Protein AF-A0AAP0BAK0-F1 (afdb_monomer)

pLDDT: mean 81.93, std 12.94, range [45.72, 97.19]

Mean predicted aligned error: 13.01 Å

Radius of gyration: 28.51 Å; Cα contacts (8 Å, |Δi|>4): 54; chains: 1; bounding box: 66×29×66 Å

Secondary structure (DSSP, 8-state):
-TTTSTTTS-GGG--TT--SHHHHHHHHHHHHHHHHHTT------HHHHHTT-HHHHHHHHHHHHHHHHHHTTTHHHHHHHHHHHHHHHHHHHHHHHHHHHHHHHHHHT-HHHHTSTT--S---S---

Organism: NCBI:txid2320716

Nearest PDB structures (foldseek):
  1ueg-assembly1_A  TM=9.523E-01  e=1.308E-04  Homo sapiens
  1vka-assembly1_A  TM=9.727E-01  e=1.884E-04  Homo sapiens
  2qjz-assembly2_B  TM=9.327E-01  e=1.390E-04  Homo sapiens
  3jak-assembly1_N  TM=9.733E-01  e=2.884E-04  Homo sapiens
  1v5k-assembly1_A  TM=9.414E-01  e=1.570E-04  Mus musculus

Solvent-accessible surface area (backbone atoms only — not comparable to full-atom values): 7722 Å² total; per-residue (Å²): 103,47,90,78,38,73,84,62,55,67,63,95,67,52,62,89,82,51,84,49,49,81,53,39,49,58,40,51,50,56,51,49,53,41,36,57,74,68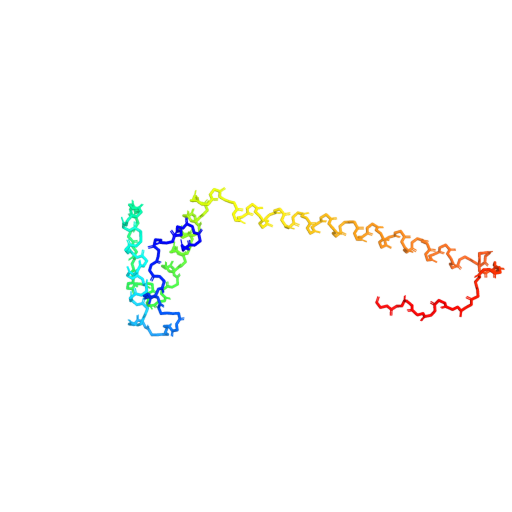,67,50,88,71,85,76,64,55,76,48,45,52,69,61,38,65,68,58,43,48,58,49,49,55,49,50,50,53,49,53,36,65,74,49,71,38,47,71,61,48,54,51,52,53,50,51,54,49,49,57,49,51,51,51,52,51,53,50,54,51,51,52,52,55,52,50,53,59,54,59,67,35,70,84,58,58,73,42,91,81,71,68,93,70,82,85,80,81,85,130

Foldseek 3Di:
DCVLPPPLQPVVQADPPDDALVNCLSNVVSVVSSCVVVVPPDDQPSVCVSVVPPVSVVVVVVVVVVVSCVSVVVVVVVVVVVVVVVVVVVVVVVVVVVVVVVVVVVVCPDPVNVPDPVCPPDPPPPDD

InterPro domains:
  IPR001715 Calponin homology domain [PS50021] (1-69)
  IPR004953 EB1, C-terminal [PF03271] (90-115)
  IPR004953 EB1, C-terminal [PS51230] (65-128)
  IPR027328 Microtubule-associated protein RP/EB [PTHR10623] (1-71)
  IPR036133 EB1, C-terminal domain superfamily [SSF140612] (76-121)
  IPR036872 CH domain superfamily [G3DSA:1.10.418.10] (1-76)
  IPR036872 CH domain superfamily [SSF47576] (1-73)

Sequence (128 aa):
MNDVHPGMVSMHKVNFNAKREYEMIPNYKVLQAVFNKLKTKRHIEVNMLVKGRPLHNLEFMQWMKRYCDSVSGGMMNKQIIWMMLSVDNLEKDRDFYYTKLREIEKLCENPEIQDLPVRNKHASYFFF

Structure (mmCIF, N/CA/C/O backbone):
data_AF-A0AAP0BAK0-F1
#
_entry.id   AF-A0AAP0BAK0-F1
#
loop_
_atom_site.group_PDB
_atom_site.id
_atom_site.type_symbol
_atom_site.label_atom_id
_atom_site.label_alt_id
_atom_site.label_comp_id
_atom_site.label_asym_id
_atom_site.label_entity_id
_atom_site.label_seq_id
_atom_site.pdbx_PDB_ins_code
_atom_site.Cartn_x
_atom_site.Cartn_y
_atom_site.Cartn_z
_atom_site.occupancy
_atom_site.B_iso_or_equiv
_atom_site.auth_seq_id
_atom_site.auth_comp_id
_atom_site.auth_asym_id
_atom_site.auth_atom_id
_atom_site.pdbx_PDB_model_num
ATOM 1 N N . MET A 1 1 ? 3.042 2.515 -6.991 1.00 68.81 1 MET A N 1
ATOM 2 C CA . MET A 1 1 ? 4.009 3.108 -7.953 1.00 68.81 1 MET A CA 1
ATOM 3 C C . MET A 1 1 ? 3.406 4.267 -8.711 1.00 68.81 1 MET A C 1
ATOM 5 O O . MET A 1 1 ? 3.973 5.343 -8.627 1.00 68.81 1 MET A O 1
ATOM 9 N N . ASN A 1 2 ? 2.263 4.086 -9.380 1.00 73.44 2 ASN A N 1
ATOM 10 C CA . ASN A 1 2 ? 1.527 5.212 -9.959 1.00 73.44 2 ASN A CA 1
ATOM 11 C C . ASN A 1 2 ? 1.111 6.239 -8.887 1.00 73.44 2 ASN A C 1
ATOM 13 O O . ASN A 1 2 ? 1.262 7.428 -9.109 1.00 73.44 2 ASN A O 1
ATOM 17 N N . ASP A 1 3 ? 0.718 5.782 -7.695 1.00 73.88 3 ASP A N 1
ATOM 18 C CA . ASP A 1 3 ? 0.336 6.683 -6.589 1.00 73.88 3 ASP A CA 1
ATOM 19 C C . ASP A 1 3 ? 1.495 7.541 -6.067 1.00 73.88 3 ASP A C 1
ATOM 21 O O . ASP A 1 3 ? 1.291 8.635 -5.560 1.00 73.88 3 ASP A O 1
ATOM 25 N N . VAL A 1 4 ? 2.725 7.038 -6.195 1.00 70.94 4 VAL A N 1
ATOM 26 C CA . VAL A 1 4 ? 3.941 7.724 -5.735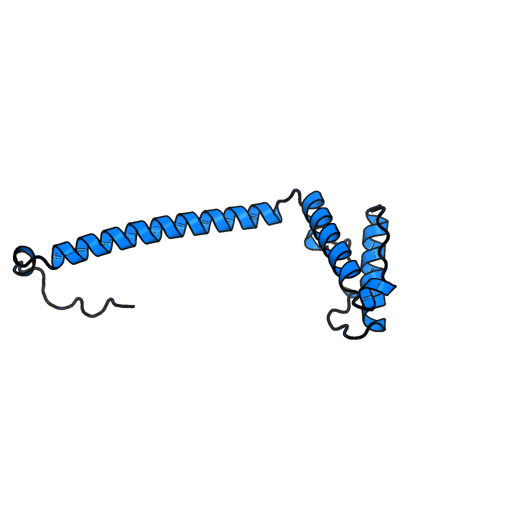 1.00 70.94 4 VAL A CA 1
ATOM 27 C C . VAL A 1 4 ? 4.537 8.590 -6.850 1.00 70.94 4 VAL A C 1
ATOM 29 O O . VAL A 1 4 ? 5.157 9.610 -6.579 1.00 70.94 4 VAL A O 1
ATOM 32 N N . HIS A 1 5 ? 4.336 8.185 -8.107 1.00 76.94 5 HIS A N 1
ATOM 33 C CA . HIS A 1 5 ? 4.808 8.874 -9.309 1.00 76.94 5 HIS A CA 1
ATOM 34 C C . HIS A 1 5 ? 3.700 8.905 -10.371 1.00 76.94 5 HIS A C 1
ATOM 36 O O . HIS A 1 5 ? 3.721 8.083 -11.301 1.00 76.94 5 HIS A O 1
ATOM 42 N N . PRO A 1 6 ? 2.720 9.819 -10.248 1.00 79.69 6 PRO A N 1
ATOM 43 C CA . PRO A 1 6 ? 1.603 9.897 -11.182 1.00 79.69 6 PRO A CA 1
ATOM 44 C C . PRO A 1 6 ? 2.085 10.123 -12.618 1.00 79.69 6 PRO A C 1
ATOM 46 O O . PRO A 1 6 ? 2.974 10.935 -12.868 1.00 79.69 6 PRO A O 1
ATOM 49 N N . GLY A 1 7 ? 1.531 9.373 -13.573 1.00 78.88 7 GLY A N 1
ATOM 50 C CA . GLY A 1 7 ? 1.840 9.522 -15.004 1.00 78.88 7 GLY A CA 1
ATOM 51 C C . GLY A 1 7 ? 3.177 8.920 -15.460 1.00 78.88 7 GLY A C 1
ATOM 52 O O . GLY A 1 7 ? 3.422 8.811 -16.661 1.00 78.88 7 GLY A O 1
ATOM 53 N N . MET A 1 8 ? 4.027 8.456 -14.538 1.00 81.25 8 MET A N 1
ATOM 54 C CA . MET A 1 8 ? 5.298 7.804 -14.886 1.00 81.25 8 MET A CA 1
ATOM 55 C C . MET A 1 8 ? 5.117 6.343 -15.305 1.00 81.25 8 MET A C 1
ATOM 57 O O . MET A 1 8 ? 5.896 5.826 -16.111 1.00 81.25 8 MET A O 1
ATOM 61 N N . VAL A 1 9 ? 4.092 5.675 -14.770 1.00 85.00 9 VAL A N 1
ATOM 62 C CA . VAL A 1 9 ? 3.785 4.273 -15.067 1.00 85.00 9 VAL A CA 1
ATOM 63 C C . VAL A 1 9 ? 2.866 4.196 -16.282 1.00 85.00 9 VAL A C 1
ATOM 65 O O . VAL A 1 9 ? 1.755 4.719 -16.277 1.00 85.00 9 VAL A O 1
ATOM 68 N N . SER A 1 10 ? 3.296 3.491 -17.329 1.00 85.69 10 SER A N 1
ATOM 69 C CA . SER A 1 10 ? 2.451 3.205 -18.494 1.00 85.69 10 SER A CA 1
ATOM 70 C C . SER A 1 10 ? 1.423 2.120 -18.162 1.00 85.69 10 SER A C 1
ATOM 72 O O . SER A 1 10 ? 1.593 0.964 -18.538 1.00 85.69 10 SER A O 1
ATOM 74 N N . MET A 1 11 ? 0.357 2.493 -17.450 1.00 86.19 11 MET A N 1
ATOM 75 C CA . MET A 1 11 ? -0.661 1.559 -16.943 1.00 86.19 11 MET A CA 1
ATOM 76 C C . MET A 1 11 ? -1.343 0.740 -18.047 1.00 86.19 11 MET A C 1
ATOM 78 O O . MET A 1 11 ? -1.637 -0.429 -17.839 1.00 86.19 11 MET A O 1
ATOM 82 N N . HIS A 1 12 ? -1.497 1.301 -19.250 1.00 88.19 12 HIS A N 1
ATOM 83 C CA . HIS A 1 12 ? -2.041 0.591 -20.416 1.00 88.19 12 HIS A CA 1
ATOM 84 C C . HIS A 1 12 ? -1.181 -0.601 -20.882 1.00 88.19 12 HIS A C 1
ATOM 86 O O . HIS A 1 12 ? -1.656 -1.427 -21.651 1.00 88.19 12 HIS A O 1
ATOM 92 N N . LYS A 1 13 ? 0.085 -0.692 -20.447 1.00 88.62 13 LYS A N 1
ATOM 93 C CA . LYS A 1 13 ? 0.995 -1.808 -20.763 1.00 88.62 13 LYS A CA 1
ATOM 94 C C . LYS A 1 13 ? 1.028 -2.882 -19.677 1.00 88.62 13 LYS A C 1
ATOM 96 O O . LYS A 1 13 ? 1.753 -3.860 -19.829 1.00 88.62 13 LYS A O 1
ATOM 101 N N . VAL A 1 14 ? 0.313 -2.682 -18.569 1.00 90.50 14 VAL A N 1
ATOM 102 C CA . VAL A 1 14 ? 0.311 -3.606 -17.432 1.00 90.50 14 VAL A CA 1
ATOM 103 C C . VAL A 1 14 ? -0.813 -4.621 -17.610 1.00 90.50 14 VAL A C 1
ATOM 105 O O . VAL A 1 14 ? -1.983 -4.260 -17.695 1.00 90.50 14 VAL A O 1
ATOM 108 N N . ASN A 1 15 ? -0.459 -5.904 -17.629 1.00 91.94 15 ASN A N 1
ATOM 109 C CA . ASN A 1 15 ? -1.413 -7.004 -17.629 1.00 91.94 15 ASN A CA 1
ATOM 110 C C . ASN A 1 15 ? -1.731 -7.439 -16.189 1.00 91.94 15 ASN A C 1
ATOM 112 O O . ASN A 1 15 ? -0.966 -8.190 -15.584 1.00 91.94 15 ASN A O 1
ATOM 116 N N . PHE A 1 16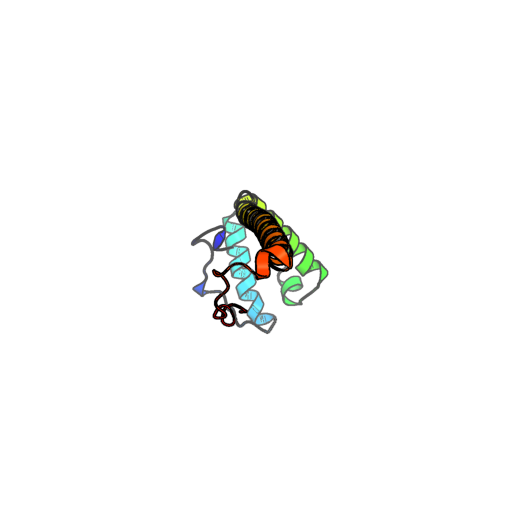 ? -2.871 -7.005 -15.650 1.00 91.75 16 PHE A N 1
ATOM 117 C CA . PHE A 1 16 ? -3.325 -7.376 -14.300 1.00 91.75 16 PHE A CA 1
ATOM 118 C C . PHE A 1 16 ? -3.777 -8.837 -14.171 1.00 91.75 16 PHE A C 1
ATOM 120 O O . PHE A 1 16 ? -3.853 -9.353 -13.061 1.00 91.75 16 PHE A O 1
ATOM 127 N N . ASN A 1 17 ? -4.035 -9.513 -15.294 1.00 91.62 17 ASN A N 1
ATOM 128 C CA . ASN A 1 17 ? -4.505 -10.897 -15.333 1.00 91.62 17 ASN A CA 1
ATOM 129 C C . ASN A 1 17 ? -3.375 -11.906 -15.607 1.00 91.62 17 ASN A C 1
ATOM 131 O O . ASN A 1 17 ? -3.662 -13.072 -15.874 1.00 91.62 17 ASN A O 1
ATOM 135 N N . ALA A 1 18 ? -2.106 -11.481 -15.568 1.00 91.06 18 ALA A N 1
ATOM 136 C CA . ALA A 1 18 ? -0.955 -12.352 -15.801 1.00 91.06 18 ALA A CA 1
ATOM 137 C C . ALA A 1 18 ? -0.890 -13.481 -14.756 1.00 91.06 18 ALA A C 1
ATOM 139 O O . ALA A 1 18 ? -0.797 -13.216 -13.557 1.00 91.06 18 ALA A O 1
ATOM 140 N N . LYS A 1 19 ? -0.904 -14.742 -15.210 1.00 90.00 19 LYS A N 1
ATOM 141 C CA . LYS A 1 19 ? -0.846 -15.931 -14.337 1.00 90.00 19 LYS A CA 1
ATOM 142 C C . LYS A 1 19 ? 0.397 -16.781 -14.572 1.00 90.00 19 LYS A C 1
ATOM 144 O O . LYS A 1 19 ? 0.798 -17.524 -13.681 1.00 90.00 19 LYS A O 1
ATOM 149 N N . ARG A 1 20 ? 1.007 -16.690 -15.754 1.00 91.00 20 ARG A N 1
ATOM 150 C CA . ARG A 1 20 ? 2.195 -17.462 -16.140 1.00 91.00 20 ARG A CA 1
ATOM 151 C C . ARG A 1 20 ? 3.441 -16.583 -16.158 1.00 91.00 20 ARG A C 1
ATOM 153 O O . ARG A 1 20 ? 3.355 -15.388 -16.427 1.00 91.00 20 ARG A O 1
ATOM 160 N N . GLU A 1 21 ? 4.612 -17.183 -15.942 1.00 90.31 21 GLU A N 1
ATOM 161 C CA . GLU A 1 21 ? 5.885 -16.449 -15.847 1.00 90.31 21 GLU A CA 1
ATOM 162 C C . GLU A 1 21 ? 6.129 -15.526 -17.053 1.00 90.31 21 GLU A C 1
ATOM 164 O O . GLU A 1 21 ? 6.448 -14.350 -16.880 1.00 90.31 21 GLU A O 1
ATOM 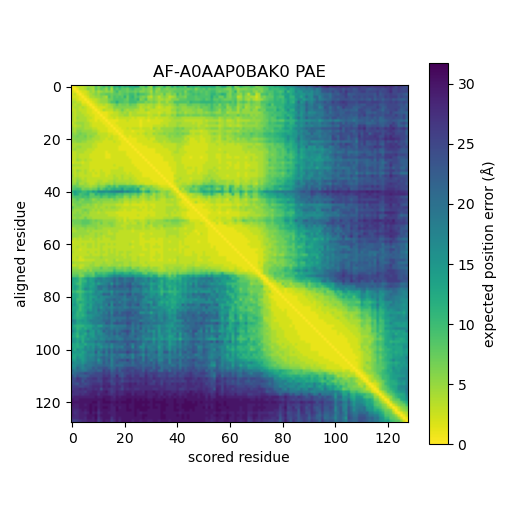169 N N . TYR A 1 22 ? 5.905 -16.021 -18.277 1.00 91.19 22 TYR A N 1
ATOM 170 C CA . TYR A 1 22 ? 6.107 -15.236 -19.499 1.00 91.19 22 TYR A CA 1
ATOM 171 C C . TYR A 1 22 ? 5.165 -14.026 -19.606 1.00 91.19 22 TYR A C 1
ATOM 173 O O . TYR A 1 22 ? 5.529 -13.025 -20.218 1.00 91.19 22 TYR A O 1
ATOM 181 N N . GLU A 1 23 ? 3.980 -14.088 -18.991 1.00 90.62 23 GLU A N 1
ATOM 182 C CA . GLU A 1 23 ? 3.012 -12.983 -18.954 1.00 90.62 23 GLU A CA 1
ATOM 183 C C . GLU A 1 23 ? 3.408 -11.921 -17.923 1.00 90.62 23 GLU A C 1
ATOM 185 O O . GLU A 1 23 ? 3.058 -10.751 -18.069 1.00 90.62 23 GLU A O 1
ATOM 190 N N . MET A 1 24 ? 4.153 -12.315 -16.885 1.00 91.50 24 MET A N 1
ATOM 191 C CA . MET A 1 24 ? 4.626 -11.420 -15.828 1.00 91.50 24 MET A CA 1
ATOM 192 C C . MET A 1 24 ? 5.871 -10.627 -16.248 1.00 91.50 24 MET A C 1
ATOM 194 O O . MET A 1 24 ? 6.060 -9.498 -15.791 1.00 91.50 24 MET A O 1
ATOM 198 N N . ILE A 1 25 ? 6.718 -11.173 -17.132 1.00 92.94 25 ILE A N 1
ATOM 199 C CA . ILE A 1 25 ? 7.960 -10.518 -17.585 1.00 92.94 25 ILE A CA 1
ATOM 200 C C . ILE A 1 25 ? 7.708 -9.096 -18.134 1.00 92.94 25 ILE A C 1
ATOM 202 O O . ILE A 1 25 ? 8.387 -8.169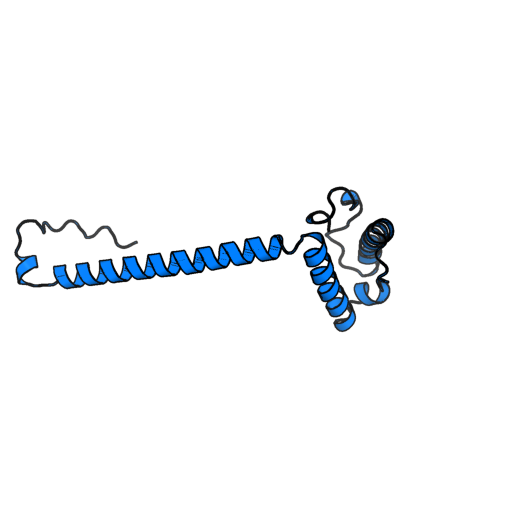 -17.674 1.00 92.94 25 ILE A O 1
ATOM 206 N N . PRO A 1 26 ? 6.745 -8.858 -19.053 1.00 92.69 26 PRO A N 1
ATOM 207 C CA . PRO A 1 26 ? 6.445 -7.512 -19.544 1.00 92.69 26 PRO A CA 1
ATOM 208 C C . PRO A 1 26 ? 6.062 -6.526 -18.433 1.00 92.69 26 PRO A C 1
ATOM 210 O O . PRO A 1 26 ? 6.520 -5.382 -18.452 1.00 92.69 26 PRO A O 1
ATOM 213 N N . ASN A 1 27 ? 5.306 -6.967 -17.422 1.00 93.00 27 ASN A N 1
ATOM 214 C CA . ASN A 1 27 ? 4.921 -6.118 -16.289 1.00 93.00 27 ASN A CA 1
ATOM 215 C C . ASN A 1 27 ? 6.150 -5.640 -15.504 1.00 93.00 27 ASN A C 1
ATOM 217 O O . ASN A 1 27 ? 6.285 -4.452 -15.201 1.00 93.00 27 ASN A O 1
ATOM 221 N N . TYR A 1 28 ? 7.097 -6.540 -15.229 1.00 91.62 28 TYR A N 1
ATOM 222 C CA . TYR A 1 28 ? 8.348 -6.168 -14.569 1.00 91.62 28 TYR A CA 1
ATOM 223 C C . TYR A 1 28 ? 9.237 -5.273 -15.444 1.00 91.62 28 TYR A C 1
ATOM 225 O O . TYR A 1 28 ? 9.954 -4.427 -14.910 1.00 91.62 28 TYR A O 1
ATOM 233 N N . LYS A 1 29 ? 9.174 -5.389 -16.777 1.00 91.31 29 LYS A N 1
ATOM 234 C CA . LYS A 1 29 ? 9.888 -4.481 -17.694 1.00 91.31 29 LYS A CA 1
ATOM 235 C C . LYS A 1 29 ? 9.325 -3.062 -17.669 1.00 91.31 29 LYS A C 1
ATOM 237 O O . LYS A 1 29 ? 10.109 -2.112 -17.661 1.00 91.31 29 LYS A O 1
ATOM 242 N N . VAL A 1 30 ? 8.002 -2.906 -17.583 1.00 91.50 30 VAL A N 1
ATOM 243 C CA . VAL A 1 30 ? 7.371 -1.593 -17.350 1.00 91.50 30 VAL A CA 1
ATOM 244 C C . VAL A 1 30 ? 7.902 -0.986 -16.052 1.00 91.50 30 VAL A C 1
ATOM 246 O O . VAL A 1 30 ? 8.302 0.177 -16.031 1.00 91.50 30 VAL A O 1
ATOM 249 N N . LEU A 1 31 ? 7.990 -1.787 -14.990 1.00 89.12 31 LEU A N 1
ATOM 250 C CA . LEU A 1 31 ? 8.503 -1.335 -13.701 1.00 89.12 31 LEU A CA 1
ATOM 251 C C . LEU A 1 31 ? 9.992 -0.943 -13.753 1.00 89.12 31 LEU A C 1
ATOM 253 O O . LEU A 1 31 ? 10.359 0.120 -13.254 1.00 89.12 31 LEU A O 1
ATOM 257 N N . GLN A 1 32 ? 10.842 -1.745 -14.404 1.00 89.88 32 GLN A N 1
ATOM 258 C CA . GLN A 1 32 ? 12.256 -1.409 -14.627 1.00 89.88 32 GLN A CA 1
ATOM 259 C C . GLN A 1 32 ? 12.410 -0.083 -15.384 1.00 89.88 32 GLN A C 1
ATOM 261 O O . GLN A 1 32 ? 13.222 0.755 -14.998 1.00 89.88 32 GLN A O 1
ATOM 266 N N . ALA A 1 33 ? 11.606 0.147 -16.426 1.00 89.81 33 ALA A N 1
ATOM 267 C CA . ALA A 1 33 ? 11.653 1.388 -17.196 1.00 89.81 33 ALA A CA 1
ATOM 268 C C . ALA A 1 33 ? 11.328 2.621 -16.337 1.00 89.81 33 ALA A C 1
ATOM 270 O O . ALA A 1 33 ? 11.979 3.657 -16.476 1.00 89.81 33 ALA A O 1
ATOM 271 N N . VAL A 1 34 ? 10.360 2.509 -15.422 1.00 89.06 34 VAL A N 1
ATOM 272 C CA . VAL A 1 34 ? 10.024 3.578 -14.468 1.00 89.06 34 VAL A CA 1
ATOM 273 C C . VAL A 1 34 ? 11.202 3.853 -13.533 1.00 89.06 34 VAL A C 1
ATOM 275 O O . VAL A 1 34 ? 11.623 4.999 -13.398 1.00 89.06 34 VAL A O 1
ATOM 278 N N . PHE A 1 35 ? 11.798 2.816 -12.944 1.00 88.25 35 PHE A N 1
ATOM 279 C CA . PHE A 1 35 ? 12.931 2.982 -12.030 1.00 88.25 35 PHE A CA 1
ATOM 280 C C . PHE A 1 35 ? 14.193 3.536 -12.684 1.00 88.25 35 PHE A C 1
ATOM 282 O O . PHE A 1 35 ? 14.887 4.353 -12.073 1.00 88.25 35 PHE A O 1
ATOM 289 N N . ASN A 1 36 ? 14.456 3.154 -13.933 1.00 87.69 36 ASN A N 1
ATOM 290 C CA . ASN A 1 36 ? 15.557 3.704 -14.716 1.00 87.69 36 ASN A CA 1
ATOM 291 C C . ASN A 1 36 ? 15.378 5.213 -14.931 1.00 87.69 36 ASN A C 1
ATOM 293 O O . ASN A 1 36 ? 16.322 5.976 -14.731 1.00 87.69 36 ASN A O 1
ATOM 297 N N . LYS A 1 37 ? 14.158 5.666 -15.258 1.00 86.81 37 LYS A N 1
ATOM 298 C CA . LYS A 1 37 ? 13.843 7.103 -15.369 1.00 86.81 37 LYS A CA 1
ATOM 299 C C . LYS A 1 37 ? 14.017 7.837 -14.039 1.00 86.81 37 LYS A C 1
ATOM 301 O O . LYS A 1 37 ? 14.518 8.955 -14.017 1.00 86.81 37 LYS A O 1
ATOM 306 N N . LEU A 1 38 ? 13.661 7.185 -12.933 1.00 84.31 38 LEU A N 1
ATOM 307 C CA . LEU A 1 38 ? 13.814 7.706 -11.570 1.00 84.31 38 LEU A CA 1
ATOM 308 C C . LEU A 1 38 ? 15.251 7.570 -11.031 1.00 84.31 38 LEU A C 1
ATOM 310 O O . LEU A 1 38 ? 15.478 7.789 -9.843 1.00 84.31 38 LEU A O 1
ATOM 314 N N . LYS A 1 39 ? 16.220 7.183 -11.881 1.00 84.88 39 LYS A N 1
ATOM 315 C CA . LYS A 1 39 ? 17.649 7.005 -11.554 1.00 84.88 39 LYS A CA 1
ATOM 316 C C . LYS A 1 39 ? 17.886 6.140 -10.310 1.00 84.88 39 LYS A C 1
ATOM 318 O O . LYS A 1 39 ? 18.849 6.326 -9.566 1.00 84.88 39 LYS A O 1
ATOM 323 N N . THR A 1 40 ? 16.997 5.180 -10.071 1.00 79.62 40 THR A N 1
ATOM 324 C CA . THR A 1 40 ? 17.073 4.302 -8.908 1.00 79.62 40 THR A CA 1
ATOM 325 C C . THR A 1 40 ? 18.107 3.210 -9.178 1.00 79.62 40 THR A C 1
ATOM 327 O O . THR A 1 40 ? 17.900 2.364 -10.038 1.00 79.62 40 THR A O 1
ATOM 330 N N . LYS A 1 41 ? 19.226 3.205 -8.440 1.00 73.31 41 LYS A N 1
ATOM 331 C CA . LYS A 1 41 ? 20.377 2.300 -8.668 1.00 73.31 41 LYS A CA 1
ATOM 332 C C . LYS A 1 41 ? 20.124 0.812 -8.349 1.00 73.31 41 LYS A C 1
ATOM 334 O O . LYS A 1 41 ? 21.067 0.027 -8.353 1.00 73.31 41 LYS A O 1
ATOM 339 N N . ARG A 1 42 ? 18.893 0.402 -8.023 1.00 78.56 42 ARG A N 1
ATOM 340 C CA . ARG A 1 42 ? 18.606 -0.990 -7.647 1.00 78.56 42 ARG A CA 1
ATOM 341 C C . ARG A 1 42 ? 18.385 -1.854 -8.885 1.00 78.56 42 ARG A C 1
ATOM 343 O O . ARG A 1 42 ? 17.477 -1.591 -9.668 1.00 78.56 42 ARG A O 1
ATOM 350 N N . HIS A 1 43 ? 19.157 -2.930 -9.000 1.00 80.75 43 HIS A N 1
ATOM 351 C CA . HIS A 1 43 ? 18.897 -3.990 -9.968 1.00 80.75 43 HIS A CA 1
ATOM 352 C C . HIS A 1 43 ? 17.673 -4.823 -9.544 1.00 80.75 43 HIS A C 1
ATOM 354 O O . HIS A 1 43 ? 17.562 -5.222 -8.385 1.00 80.75 43 HIS A O 1
ATOM 360 N N . ILE A 1 44 ? 16.743 -5.068 -10.472 1.00 84.00 44 ILE A N 1
ATOM 361 C CA . ILE A 1 44 ? 15.547 -5.896 -10.244 1.00 84.00 44 ILE A CA 1
ATOM 362 C C . ILE A 1 44 ? 15.730 -7.209 -11.000 1.00 84.00 44 ILE A C 1
ATOM 364 O O . ILE A 1 44 ? 15.655 -7.225 -12.229 1.00 84.00 44 ILE A O 1
ATOM 368 N N . GLU A 1 45 ? 15.925 -8.299 -10.259 1.00 87.06 45 GLU A N 1
ATOM 369 C CA . GLU A 1 45 ? 16.107 -9.657 -10.787 1.00 87.06 45 GLU A CA 1
ATOM 370 C C . GLU A 1 45 ? 14.786 -10.267 -11.276 1.00 87.06 45 GLU A C 1
ATOM 372 O O . GLU A 1 45 ? 14.221 -11.165 -10.651 1.00 87.06 45 GLU A O 1
ATOM 377 N N . VAL A 1 46 ? 14.274 -9.783 -12.412 1.00 89.31 46 VAL A N 1
ATOM 378 C CA . VAL A 1 46 ? 12.973 -10.200 -12.973 1.00 89.31 46 VAL A CA 1
ATOM 379 C C . VAL A 1 46 ? 12.840 -11.720 -13.051 1.00 89.31 46 VAL A C 1
ATOM 381 O O . VAL A 1 46 ? 11.813 -12.253 -12.651 1.00 89.31 46 VAL A O 1
ATOM 384 N N . ASN A 1 47 ? 13.890 -12.422 -13.485 1.00 89.12 47 ASN A N 1
ATOM 385 C CA . ASN A 1 47 ? 13.886 -13.880 -13.627 1.00 89.12 47 ASN A CA 1
ATOM 386 C C . ASN A 1 47 ? 13.665 -14.620 -12.301 1.00 89.12 47 ASN A C 1
ATOM 388 O O . ASN A 1 47 ? 13.065 -15.690 -12.298 1.00 89.12 47 ASN A O 1
ATOM 392 N N . MET A 1 48 ? 14.144 -14.074 -11.181 1.00 88.31 48 MET A N 1
ATOM 393 C CA . MET A 1 48 ? 13.933 -14.677 -9.862 1.00 88.31 48 MET A CA 1
ATOM 394 C C . MET A 1 48 ? 12.547 -14.342 -9.309 1.00 88.31 48 MET A C 1
ATOM 396 O O . MET A 1 48 ? 11.943 -15.177 -8.634 1.00 88.31 48 MET A O 1
ATOM 400 N N . LEU A 1 49 ? 12.033 -13.151 -9.638 1.00 88.44 49 LEU A N 1
ATOM 401 C CA . LEU A 1 49 ? 10.718 -12.691 -9.196 1.00 88.44 49 LEU A CA 1
ATOM 402 C C . LEU A 1 49 ? 9.578 -13.434 -9.901 1.00 88.44 49 LEU A C 1
ATOM 404 O O . LEU A 1 49 ? 8.662 -13.920 -9.239 1.00 88.44 49 LEU A O 1
ATOM 408 N N . VAL A 1 50 ? 9.655 -13.586 -11.230 1.00 92.06 50 VAL A N 1
ATOM 409 C CA . VAL A 1 50 ? 8.622 -14.298 -12.009 1.00 92.06 50 VAL A CA 1
ATOM 410 C C . VAL A 1 50 ? 8.553 -15.784 -11.661 1.00 92.06 50 VAL A C 1
ATOM 412 O O . VAL A 1 50 ? 7.469 -16.349 -11.675 1.00 92.06 50 VAL A O 1
ATOM 415 N N . LYS A 1 51 ? 9.681 -16.388 -11.260 1.00 90.50 51 LYS A N 1
ATOM 416 C CA . LYS A 1 51 ? 9.756 -17.771 -10.753 1.00 90.50 51 LYS A CA 1
ATOM 417 C C . LYS A 1 51 ? 9.192 -17.939 -9.338 1.00 90.50 51 LYS A C 1
ATOM 419 O O . LYS A 1 51 ? 9.253 -19.032 -8.779 1.00 90.50 51 LYS A O 1
ATOM 424 N N . GLY A 1 52 ? 8.725 -16.859 -8.710 1.00 85.44 52 GLY A N 1
ATOM 425 C CA . GLY A 1 52 ? 8.107 -16.901 -7.388 1.00 85.44 52 GLY A CA 1
ATOM 426 C C . GLY A 1 52 ? 9.060 -17.293 -6.258 1.00 85.44 52 GLY A C 1
ATOM 427 O O . GLY A 1 52 ? 8.606 -17.830 -5.250 1.00 85.44 52 GLY A O 1
ATOM 428 N N . ARG A 1 53 ? 10.376 -17.058 -6.391 1.00 86.94 53 ARG A N 1
ATOM 429 C CA . ARG A 1 53 ? 11.348 -17.390 -5.334 1.00 86.94 53 ARG A CA 1
ATOM 430 C C . ARG A 1 53 ? 11.038 -16.564 -4.069 1.00 86.94 53 ARG A C 1
ATOM 432 O O . ARG A 1 53 ? 11.220 -15.344 -4.109 1.00 86.94 53 ARG A 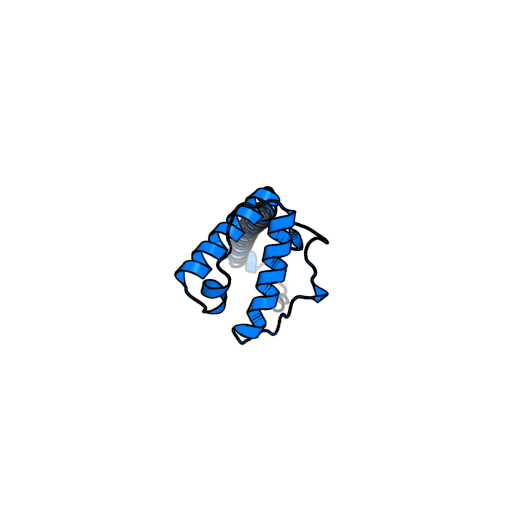O 1
ATOM 439 N N . PRO A 1 54 ? 10.636 -17.181 -2.937 1.00 83.69 54 PRO A N 1
ATOM 440 C CA . PRO A 1 54 ? 10.074 -16.438 -1.803 1.00 83.69 54 PRO A CA 1
ATOM 441 C C . PRO A 1 54 ? 11.007 -15.373 -1.217 1.00 83.69 54 PRO A C 1
ATOM 443 O O . PRO A 1 54 ? 10.576 -14.248 -0.988 1.00 83.69 54 PRO A O 1
ATOM 446 N N . LEU A 1 55 ? 12.295 -15.694 -1.042 1.00 87.19 55 LEU A N 1
ATOM 447 C CA . LEU A 1 55 ? 13.285 -14.761 -0.484 1.00 87.19 55 LEU A CA 1
ATOM 448 C C . LEU A 1 55 ? 13.479 -13.518 -1.364 1.00 87.19 55 LEU A C 1
ATOM 450 O O . LEU A 1 55 ? 13.443 -12.400 -0.865 1.00 87.19 55 LEU A O 1
ATOM 454 N N . HIS A 1 56 ? 13.590 -13.700 -2.682 1.00 87.94 56 HIS A N 1
ATOM 455 C CA . HIS A 1 56 ? 13.789 -12.588 -3.616 1.00 87.94 56 HIS A CA 1
ATOM 456 C C . HIS A 1 56 ? 12.542 -11.701 -3.690 1.00 87.94 56 HIS A C 1
ATOM 458 O O . HIS A 1 56 ? 12.648 -10.475 -3.715 1.00 87.94 56 HIS A O 1
ATOM 464 N N . ASN A 1 57 ? 11.352 -12.311 -3.678 1.00 88.19 57 ASN A N 1
ATOM 465 C CA . ASN A 1 57 ? 10.093 -11.572 -3.627 1.00 88.19 57 ASN A CA 1
ATOM 466 C C . ASN A 1 57 ? 9.964 -10.780 -2.323 1.00 88.19 57 ASN A C 1
ATOM 468 O O . ASN A 1 57 ? 9.564 -9.616 -2.358 1.00 88.19 57 ASN A O 1
ATOM 472 N N . LEU A 1 58 ? 10.342 -11.370 -1.188 1.00 88.06 58 LEU A N 1
ATOM 473 C CA . LEU A 1 58 ? 10.312 -10.698 0.107 1.00 88.06 58 LEU A CA 1
ATOM 474 C C . LEU A 1 58 ? 11.275 -9.506 0.149 1.00 88.06 58 LEU A C 1
ATOM 476 O O . LEU A 1 58 ? 10.854 -8.396 0.470 1.00 88.06 58 LEU A O 1
ATOM 480 N N . GLU A 1 59 ? 12.533 -9.697 -0.249 1.00 88.81 59 GLU A N 1
ATOM 481 C CA . GLU A 1 59 ? 13.520 -8.615 -0.351 1.00 88.81 59 GLU A CA 1
ATOM 482 C C . GLU A 1 59 ? 13.065 -7.517 -1.319 1.00 88.81 59 GLU A C 1
ATOM 484 O O . GLU A 1 59 ? 13.300 -6.318 -1.106 1.00 88.81 59 GLU A O 1
ATOM 489 N N . PHE A 1 60 ? 12.410 -7.899 -2.417 1.00 89.44 60 PHE A N 1
ATOM 490 C CA . PHE A 1 60 ? 11.855 -6.947 -3.362 1.00 89.44 60 PHE A CA 1
ATOM 491 C C . PHE A 1 60 ? 10.751 -6.105 -2.718 1.00 89.44 60 PHE A C 1
ATOM 493 O O . PHE A 1 60 ? 10.843 -4.875 -2.755 1.00 89.44 60 PHE A O 1
ATOM 500 N N . MET A 1 61 ? 9.775 -6.747 -2.071 1.00 87.38 61 MET A N 1
ATOM 501 C CA . MET A 1 61 ? 8.659 -6.090 -1.386 1.00 87.38 61 MET A CA 1
ATOM 502 C C . MET A 1 61 ? 9.118 -5.180 -0.243 1.00 87.38 61 MET A C 1
ATOM 504 O O . MET A 1 61 ? 8.654 -4.045 -0.144 1.00 87.38 61 MET A O 1
ATOM 508 N N . GLN A 1 62 ? 10.063 -5.626 0.587 1.00 88.69 62 GLN A N 1
ATOM 509 C CA . GLN A 1 62 ? 10.585 -4.832 1.704 1.00 88.69 62 GLN A CA 1
ATOM 510 C C . GLN A 1 62 ? 11.224 -3.530 1.224 1.00 88.69 62 GLN A C 1
ATOM 512 O O . GLN A 1 62 ? 10.932 -2.444 1.727 1.00 88.69 62 GLN A O 1
ATOM 517 N N . TRP A 1 63 ? 12.075 -3.608 0.207 1.00 89.50 63 TRP A N 1
ATOM 518 C CA . TRP A 1 63 ? 12.658 -2.406 -0.374 1.00 89.50 63 TRP A CA 1
ATOM 519 C C . TRP A 1 63 ? 11.621 -1.541 -1.092 1.00 89.50 63 TRP A C 1
ATOM 521 O O . TRP A 1 63 ? 11.692 -0.323 -0.965 1.00 89.50 63 TRP A O 1
ATOM 531 N N . MET A 1 64 ? 10.655 -2.133 -1.807 1.00 86.88 64 MET A N 1
ATOM 532 C CA . MET A 1 64 ? 9.567 -1.380 -2.446 1.00 86.88 64 MET A CA 1
ATOM 533 C C . MET A 1 64 ? 8.813 -0.553 -1.407 1.00 86.88 64 MET A C 1
ATOM 535 O O . MET A 1 64 ? 8.576 0.633 -1.626 1.00 86.88 64 MET A O 1
ATOM 539 N N . LYS A 1 65 ? 8.510 -1.150 -0.248 1.00 84.06 65 LYS A N 1
ATOM 540 C CA . LYS A 1 65 ? 7.883 -0.450 0.875 1.00 84.06 65 LYS A CA 1
ATOM 541 C C . LYS A 1 65 ? 8.745 0.714 1.359 1.00 84.06 65 LYS A C 1
ATOM 543 O O . LYS A 1 65 ? 8.252 1.835 1.420 1.00 84.06 65 LYS A O 1
ATOM 548 N N . ARG A 1 66 ? 10.039 0.482 1.617 1.00 83.88 66 ARG A N 1
ATOM 549 C CA . ARG A 1 66 ? 10.977 1.539 2.045 1.00 83.88 66 ARG A CA 1
ATOM 550 C C . ARG A 1 66 ? 11.087 2.673 1.025 1.00 83.88 66 ARG A C 1
ATOM 552 O O . ARG A 1 66 ? 11.125 3.837 1.407 1.00 83.88 66 ARG A O 1
ATOM 559 N N . TYR A 1 67 ? 11.118 2.340 -0.263 1.00 85.44 67 TYR A N 1
ATOM 560 C CA . TYR A 1 67 ? 11.133 3.314 -1.346 1.00 85.44 67 TYR A CA 1
ATOM 561 C C . TYR A 1 67 ? 9.858 4.164 -1.338 1.00 85.44 67 TYR A C 1
ATOM 563 O O . TYR A 1 67 ? 9.944 5.389 -1.276 1.00 85.44 67 TYR A O 1
ATOM 571 N N . CYS A 1 68 ? 8.682 3.532 -1.327 1.00 82.44 68 CYS A N 1
ATOM 572 C CA . CYS A 1 68 ? 7.403 4.237 -1.275 1.00 82.44 68 CYS A CA 1
ATOM 573 C C . CYS A 1 68 ? 7.286 5.122 -0.029 1.00 82.44 68 CYS A C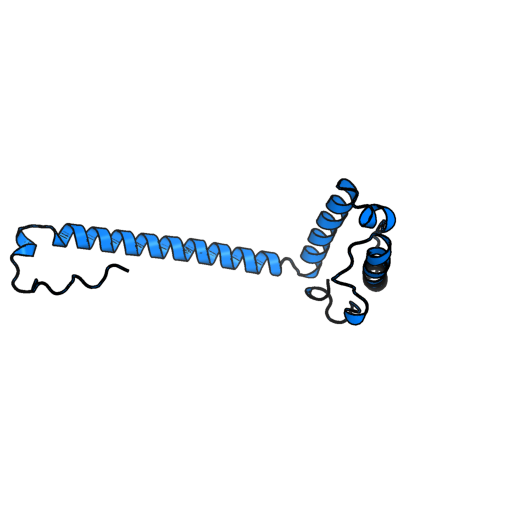 1
ATOM 575 O O . CYS A 1 68 ? 6.829 6.257 -0.145 1.00 82.44 68 CYS A O 1
ATOM 577 N N . ASP A 1 69 ? 7.758 4.648 1.125 1.00 82.31 69 ASP A N 1
ATOM 578 C CA . ASP A 1 69 ? 7.779 5.421 2.369 1.00 82.31 69 ASP A CA 1
ATOM 579 C C . ASP A 1 69 ? 8.706 6.636 2.269 1.00 82.31 69 ASP A C 1
ATOM 581 O O . ASP A 1 69 ? 8.319 7.729 2.682 1.00 82.31 69 ASP A O 1
ATOM 585 N N . SER A 1 70 ? 9.892 6.477 1.671 1.00 82.06 70 SER A N 1
ATOM 586 C CA . SER A 1 70 ? 10.833 7.587 1.481 1.00 82.06 70 SER A CA 1
ATOM 587 C C . SER A 1 70 ? 10.310 8.657 0.523 1.00 82.06 70 SER A C 1
ATOM 589 O O . SER A 1 70 ? 10.473 9.842 0.795 1.00 82.06 70 SER A O 1
ATOM 591 N N . VAL A 1 71 ? 9.649 8.259 -0.570 1.00 81.56 71 VAL A N 1
ATOM 592 C CA . VAL A 1 71 ? 9.160 9.208 -1.581 1.00 81.56 71 VAL A CA 1
ATOM 593 C C . VAL A 1 71 ? 7.857 9.868 -1.136 1.00 81.56 71 VAL A C 1
ATOM 595 O O . VAL A 1 71 ? 7.675 11.061 -1.339 1.00 81.56 71 VAL A O 1
ATOM 598 N N . SER A 1 72 ? 6.973 9.126 -0.467 1.00 72.56 72 SER A N 1
ATOM 599 C CA . SER A 1 72 ? 5.700 9.664 0.035 1.00 72.56 72 SER A CA 1
ATOM 600 C C . SER A 1 72 ? 5.857 10.415 1.365 1.00 72.56 72 SER A C 1
ATOM 602 O O . SER A 1 72 ? 4.856 10.758 1.987 1.00 72.56 72 SER A O 1
ATOM 604 N N . GLY A 1 73 ? 7.084 10.605 1.874 1.00 67.56 73 GLY A N 1
ATOM 605 C CA . GLY A 1 73 ? 7.348 11.251 3.170 1.00 67.56 73 GLY A CA 1
ATOM 606 C C . GLY A 1 73 ? 6.697 10.541 4.369 1.00 67.56 73 GLY A C 1
ATOM 607 O O . GLY A 1 73 ? 6.351 11.177 5.372 1.00 67.56 73 GLY A O 1
ATOM 608 N N . GLY A 1 74 ? 6.442 9.235 4.235 1.00 64.50 74 GLY A N 1
ATOM 609 C CA . GLY A 1 74 ? 5.655 8.436 5.172 1.00 64.50 74 GLY A CA 1
ATOM 610 C C . GLY A 1 74 ? 4.185 8.855 5.286 1.00 64.50 74 GLY A C 1
ATOM 611 O O . GLY A 1 74 ? 3.512 8.377 6.191 1.00 64.50 74 GLY A O 1
ATOM 612 N N . MET A 1 75 ? 3.668 9.726 4.410 1.00 62.94 75 MET A N 1
ATOM 613 C CA . MET A 1 75 ? 2.326 10.313 4.532 1.00 62.94 75 MET A CA 1
ATOM 614 C C . MET A 1 75 ? 1.214 9.257 4.519 1.00 62.94 75 MET A C 1
ATOM 616 O O . MET A 1 75 ? 0.262 9.372 5.282 1.00 62.94 75 MET A O 1
ATOM 620 N N . MET A 1 76 ? 1.373 8.188 3.733 1.00 65.94 76 MET A N 1
ATOM 621 C CA . MET A 1 76 ? 0.426 7.067 3.707 1.00 65.94 76 MET A CA 1
ATOM 622 C C . MET A 1 76 ? 0.398 6.306 5.042 1.00 65.94 76 MET A C 1
ATOM 624 O O . MET A 1 76 ? -0.675 6.039 5.573 1.00 65.94 76 MET A O 1
ATOM 628 N N . ASN A 1 77 ? 1.565 6.032 5.644 1.00 68.31 77 ASN A N 1
ATOM 629 C CA . ASN A 1 77 ? 1.617 5.447 6.990 1.00 68.31 77 ASN A CA 1
ATOM 630 C C . ASN A 1 77 ? 1.069 6.427 8.035 1.00 68.31 77 ASN A C 1
ATOM 632 O O . ASN A 1 77 ? 0.381 6.005 8.955 1.00 68.31 77 ASN A O 1
ATOM 636 N N . LYS A 1 78 ? 1.340 7.732 7.892 1.00 69.38 78 LYS A N 1
ATOM 637 C CA . LYS A 1 78 ? 0.815 8.759 8.799 1.00 69.38 78 LYS A CA 1
ATOM 638 C C . LYS A 1 78 ? -0.708 8.781 8.763 1.00 69.38 78 LYS A C 1
ATOM 640 O O . LYS A 1 78 ? -1.304 8.740 9.824 1.00 69.38 78 LYS A O 1
ATOM 645 N N . GLN A 1 79 ? -1.336 8.801 7.585 1.00 75.50 79 GLN A N 1
ATOM 646 C CA . GLN A 1 79 ? -2.799 8.764 7.459 1.00 75.50 79 GLN A CA 1
ATOM 647 C C . GLN A 1 79 ? -3.397 7.522 8.129 1.00 75.50 79 GLN A C 1
ATOM 649 O O . GLN A 1 79 ? -4.348 7.653 8.891 1.00 75.50 79 GLN A O 1
ATOM 654 N N . ILE A 1 80 ? -2.796 6.347 7.924 1.00 81.88 80 ILE A N 1
ATOM 655 C CA . ILE A 1 80 ? -3.225 5.108 8.589 1.00 81.88 80 ILE A CA 1
ATOM 656 C C . ILE A 1 80 ? -3.091 5.229 10.115 1.00 81.88 80 ILE A C 1
ATOM 658 O O . ILE A 1 80 ? -4.044 4.933 10.825 1.00 81.88 80 ILE A O 1
ATOM 662 N N . ILE A 1 81 ? -1.957 5.719 10.626 1.00 82.88 81 ILE A N 1
ATOM 663 C CA . ILE A 1 81 ? -1.733 5.912 12.070 1.00 82.88 81 ILE A CA 1
ATOM 664 C C . ILE A 1 81 ? -2.729 6.920 12.658 1.00 82.88 81 ILE A C 1
ATOM 666 O O . ILE A 1 81 ? -3.290 6.671 13.718 1.00 82.88 81 ILE A O 1
ATOM 670 N N . TRP A 1 82 ? -2.991 8.034 11.970 1.00 81.50 82 TRP A N 1
ATOM 671 C CA . TRP A 1 82 ? -3.988 9.021 12.392 1.00 81.50 82 TRP A CA 1
ATOM 672 C C . TRP A 1 82 ? -5.389 8.416 12.466 1.00 81.50 82 TRP A C 1
ATOM 674 O O . TRP A 1 82 ? -6.107 8.665 13.430 1.00 81.50 82 TRP A O 1
ATOM 684 N N . MET A 1 83 ? -5.768 7.597 11.482 1.00 87.44 83 MET A N 1
ATOM 685 C CA . MET A 1 83 ? -7.048 6.890 11.502 1.00 87.44 83 MET A CA 1
ATOM 686 C C . MET A 1 83 ? -7.108 5.863 12.636 1.00 87.44 83 MET A C 1
ATOM 688 O O . MET A 1 83 ? -8.120 5.810 13.321 1.00 87.44 83 MET A O 1
ATOM 692 N N . MET A 1 84 ? -6.036 5.102 12.886 1.00 86.88 84 MET A N 1
ATOM 693 C CA . MET A 1 84 ? -5.975 4.154 14.009 1.00 86.88 84 MET A CA 1
ATOM 694 C C . MET A 1 84 ? -6.132 4.872 15.354 1.00 86.88 84 MET A C 1
ATOM 696 O O . MET A 1 84 ? -6.986 4.495 16.143 1.00 86.88 84 MET A O 1
ATOM 700 N N . LEU A 1 85 ? -5.410 5.977 15.571 1.00 88.38 85 LEU A N 1
ATOM 701 C CA . LEU A 1 85 ? -5.563 6.800 16.776 1.00 88.38 85 LEU A CA 1
ATOM 702 C C . LEU A 1 85 ? -6.972 7.397 16.902 1.00 88.38 85 LEU A C 1
ATOM 704 O O . LEU A 1 85 ? -7.501 7.516 18.005 1.00 88.38 85 LEU A O 1
ATOM 708 N N . SER A 1 86 ? -7.591 7.783 15.783 1.00 92.19 86 SER A N 1
ATOM 709 C CA . SER A 1 86 ? -8.974 8.259 15.779 1.00 92.19 86 SER A CA 1
ATOM 710 C C . SER A 1 86 ? -9.949 7.155 16.182 1.00 92.19 86 SER A C 1
ATOM 712 O O . SER A 1 86 ? -10.882 7.438 16.925 1.00 92.19 86 SER A O 1
ATOM 714 N N . VAL A 1 87 ? -9.741 5.920 15.716 1.00 93.06 87 VAL A N 1
ATOM 715 C CA . VAL A 1 87 ? -10.541 4.760 16.126 1.00 93.06 87 VAL A CA 1
ATOM 716 C C . VAL A 1 87 ? -10.363 4.512 17.621 1.00 93.06 87 VAL A C 1
ATOM 718 O O . VAL A 1 87 ? -11.362 4.490 18.329 1.00 93.06 87 VAL A O 1
ATOM 721 N N . ASP A 1 88 ? -9.127 4.458 18.122 1.00 93.69 88 ASP A N 1
ATOM 722 C CA . ASP A 1 88 ? -8.848 4.244 19.549 1.00 93.69 88 ASP A CA 1
ATOM 723 C C . ASP A 1 88 ? -9.520 5.302 20.445 1.00 93.69 88 ASP A C 1
ATOM 725 O O . ASP A 1 88 ? -9.993 5.002 21.541 1.00 93.69 88 ASP A O 1
ATOM 729 N N . ASN A 1 89 ? -9.567 6.561 19.998 1.00 94.69 89 ASN A N 1
ATOM 730 C CA . ASN A 1 89 ? -10.257 7.628 20.725 1.00 94.69 89 ASN A CA 1
ATOM 731 C C . ASN A 1 89 ? -11.778 7.439 20.709 1.00 94.69 89 ASN A C 1
ATOM 733 O O . ASN A 1 89 ? -12.414 7.552 21.754 1.00 94.69 89 ASN A O 1
ATOM 737 N N . LEU A 1 90 ? -12.354 7.097 19.555 1.00 93.94 90 LEU A N 1
ATOM 738 C CA . LEU A 1 90 ? -13.788 6.824 19.437 1.00 93.94 90 LEU A CA 1
ATOM 739 C C . LEU A 1 90 ? -14.215 5.614 20.272 1.00 93.94 90 LEU A C 1
ATOM 741 O O . LEU A 1 90 ? -15.311 5.611 20.824 1.00 93.94 90 LEU A O 1
ATOM 745 N N . GLU A 1 91 ? -13.365 4.595 20.392 1.00 95.94 91 GLU A N 1
ATOM 746 C CA . GLU A 1 91 ? -13.634 3.443 21.252 1.00 95.94 91 GLU A CA 1
ATOM 747 C C . GLU A 1 91 ? -13.655 3.823 22.731 1.00 95.94 91 GLU A C 1
ATOM 749 O O . GLU A 1 91 ? -14.552 3.393 23.453 1.00 95.94 91 GLU A O 1
ATOM 754 N N . LYS A 1 92 ? -12.744 4.694 23.177 1.00 95.69 92 LYS A N 1
ATOM 755 C CA . LYS A 1 92 ? -12.777 5.227 24.548 1.00 95.69 92 LYS A CA 1
ATOM 756 C C . LYS A 1 92 ? -14.041 6.034 24.812 1.00 95.69 92 LYS A C 1
ATOM 758 O O . LYS A 1 92 ? -14.659 5.858 25.861 1.00 95.69 92 LYS A O 1
ATOM 763 N N . ASP A 1 93 ? -14.434 6.887 23.869 1.00 96.81 93 ASP A N 1
ATOM 764 C CA . ASP A 1 93 ? -15.664 7.672 23.984 1.00 96.81 93 ASP A CA 1
ATOM 765 C C . ASP A 1 93 ? -16.887 6.748 24.045 1.00 96.81 93 ASP A C 1
ATOM 767 O O . ASP A 1 93 ? -17.729 6.885 24.934 1.00 96.81 93 ASP A O 1
ATOM 771 N N . ARG A 1 94 ? -16.959 5.745 23.160 1.00 96.69 94 ARG A N 1
ATOM 772 C CA . ARG A 1 94 ? -18.001 4.708 23.173 1.00 96.69 94 ARG A CA 1
ATOM 773 C C . ARG A 1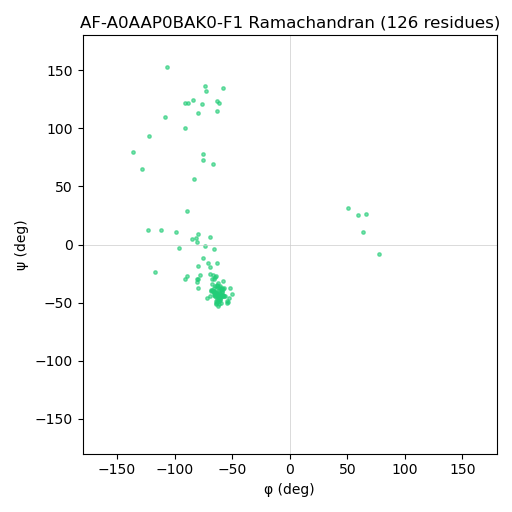 94 ? -18.078 4.016 24.533 1.00 96.69 94 ARG A C 1
ATOM 775 O O . ARG A 1 94 ? -19.167 3.911 25.095 1.00 96.69 94 ARG A O 1
ATOM 782 N N . ASP A 1 95 ? -16.950 3.560 25.067 1.00 95.56 95 ASP A N 1
ATOM 783 C CA . ASP A 1 95 ? -16.897 2.822 26.330 1.00 95.56 95 ASP A CA 1
ATOM 784 C C . ASP A 1 95 ? -17.280 3.717 27.526 1.00 95.56 95 ASP A C 1
ATOM 786 O O . ASP A 1 95 ? -17.960 3.268 28.457 1.00 95.56 95 ASP A O 1
ATOM 790 N N . PHE A 1 96 ? -16.928 5.006 27.477 1.00 97.19 96 PHE A N 1
ATOM 791 C CA . PHE A 1 96 ? -17.373 6.008 28.446 1.00 97.19 96 PHE A CA 1
ATOM 792 C C . PHE A 1 96 ? -18.900 6.169 28.435 1.00 97.19 96 PHE A C 1
ATOM 794 O O . PHE A 1 96 ? -19.538 6.055 29.486 1.00 97.19 96 PHE A O 1
ATOM 801 N N . TYR A 1 97 ? -19.504 6.379 27.259 1.00 96.56 97 TYR A N 1
ATOM 802 C CA . TYR A 1 97 ? -20.958 6.525 27.139 1.00 96.56 97 TYR A CA 1
ATOM 803 C C . TYR A 1 97 ? -21.698 5.250 27.533 1.00 96.56 97 TYR A C 1
ATOM 805 O O . TYR A 1 97 ? -22.696 5.317 28.250 1.00 96.56 97 TYR A O 1
ATOM 813 N N . TYR A 1 98 ? -21.185 4.087 27.132 1.00 95.94 98 TYR A N 1
ATOM 814 C CA . TYR A 1 98 ? -21.753 2.804 27.523 1.00 95.94 98 TYR A CA 1
ATOM 815 C C . TYR A 1 98 ? -21.741 2.635 29.047 1.00 95.94 98 TYR A C 1
ATOM 817 O O . TYR A 1 98 ? -22.765 2.299 29.638 1.00 95.94 98 TYR A O 1
ATOM 825 N N . THR A 1 99 ? -20.628 2.957 29.712 1.00 96.50 99 THR A N 1
ATOM 826 C CA . THR A 1 99 ? -20.535 2.912 31.182 1.00 96.50 99 THR A CA 1
ATOM 827 C C . THR A 1 99 ? -21.573 3.821 31.843 1.00 96.50 99 THR A C 1
ATOM 829 O O . THR A 1 99 ? -22.255 3.396 32.775 1.00 96.50 99 THR A O 1
ATOM 832 N N . LYS A 1 100 ? -21.754 5.045 31.333 1.00 95.44 100 LYS A N 1
ATOM 833 C CA . LYS A 1 100 ? -22.755 5.989 31.852 1.00 95.44 100 LYS A CA 1
ATOM 834 C C . LYS A 1 100 ? -24.185 5.483 31.676 1.00 95.44 100 LYS A C 1
ATOM 836 O O . LYS A 1 100 ? -24.972 5.571 32.614 1.00 95.44 100 LYS A O 1
ATOM 841 N N . LEU A 1 101 ? -24.515 4.908 30.520 1.00 94.38 101 LEU A N 1
ATOM 842 C CA . LEU A 1 101 ? -25.827 4.294 30.295 1.00 94.38 101 LEU A CA 1
ATOM 843 C C . LEU A 1 101 ? -26.074 3.129 31.261 1.00 94.38 101 LEU A C 1
ATOM 845 O O . LEU A 1 101 ? -27.141 3.059 31.861 1.00 94.38 101 LEU A O 1
ATOM 849 N N . ARG A 1 102 ? -25.068 2.281 31.507 1.00 92.50 102 ARG A N 1
ATOM 850 C CA . ARG A 1 102 ? -25.163 1.187 32.4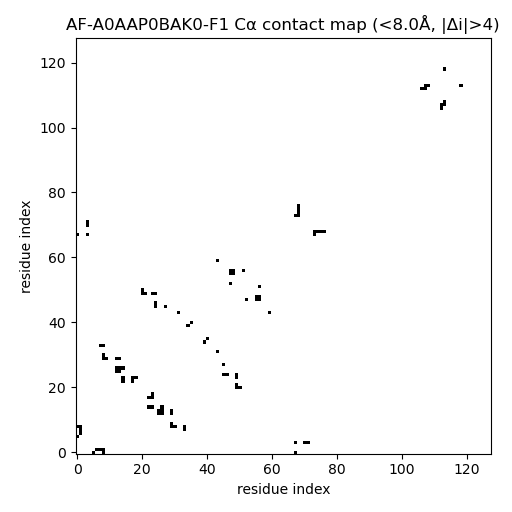90 1.00 92.50 102 ARG A CA 1
ATOM 851 C C . ARG A 1 102 ? -25.362 1.683 33.923 1.00 92.50 102 ARG A C 1
ATOM 853 O O . ARG A 1 102 ? -26.044 1.022 34.701 1.00 92.50 102 ARG A O 1
ATOM 860 N N . GLU A 1 103 ? -24.754 2.806 34.302 1.00 93.81 103 GLU A N 1
ATOM 861 C CA . GLU A 1 103 ? -25.000 3.449 35.602 1.00 93.81 103 GLU A CA 1
ATOM 862 C C . GLU A 1 103 ? -26.449 3.946 35.708 1.00 93.81 103 GLU A C 1
ATOM 864 O O . GLU A 1 103 ? -27.099 3.707 36.725 1.00 93.81 103 GLU A O 1
ATOM 869 N N . ILE A 1 104 ? -26.974 4.578 34.653 1.00 87.75 104 ILE A N 1
ATOM 870 C CA . ILE A 1 104 ? -28.366 5.050 34.597 1.00 87.75 104 ILE A CA 1
ATOM 871 C C . ILE A 1 104 ? -29.347 3.876 34.689 1.00 87.75 104 ILE A C 1
ATOM 873 O O . ILE A 1 104 ? -30.278 3.935 35.487 1.00 87.75 104 ILE A O 1
ATOM 877 N N . GLU A 1 105 ? -29.127 2.798 33.933 1.00 88.38 105 GLU A N 1
ATOM 878 C CA . GLU A 1 105 ? -29.958 1.588 33.994 1.00 88.38 105 GLU A CA 1
ATOM 879 C C . GLU A 1 105 ? -30.044 1.040 35.422 1.00 88.38 105 GLU A C 1
ATOM 881 O O . GLU A 1 105 ? -31.143 0.838 35.937 1.00 88.38 105 GLU A O 1
ATOM 886 N N . LYS A 1 106 ? -28.898 0.906 36.103 1.00 86.06 106 LYS A N 1
ATOM 887 C CA . LYS A 1 106 ? -28.845 0.463 37.506 1.00 86.06 106 LYS A CA 1
ATOM 888 C C . LYS A 1 106 ? -29.616 1.389 38.446 1.00 86.06 106 LYS A C 1
ATOM 890 O O . LYS A 1 106 ? -30.260 0.915 39.377 1.00 86.06 106 LYS A O 1
ATOM 895 N N . LEU A 1 107 ? -29.553 2.706 38.235 1.00 83.31 107 LEU A N 1
ATOM 896 C CA . LEU A 1 107 ? -30.319 3.665 39.038 1.00 83.31 107 LEU A CA 1
ATOM 897 C C . LEU A 1 107 ? -31.827 3.523 38.794 1.00 83.31 107 LEU A C 1
ATOM 899 O O . LEU A 1 107 ? -32.605 3.573 39.743 1.00 83.31 107 LEU A O 1
ATOM 903 N N . CYS A 1 108 ? -32.247 3.300 37.549 1.00 79.25 108 CYS A N 1
ATOM 904 C CA . CYS A 1 108 ? -33.651 3.081 37.195 1.00 79.25 108 CYS A CA 1
ATOM 905 C C . CYS A 1 108 ? -34.215 1.743 37.702 1.00 79.25 108 CYS A C 1
ATOM 907 O O . CYS A 1 108 ? -35.433 1.593 37.806 1.00 79.25 108 CYS A O 1
ATOM 909 N N . GLU A 1 109 ? -33.359 0.775 38.026 1.00 79.06 109 GLU A N 1
ATOM 910 C CA . GLU A 1 109 ? -33.749 -0.475 38.682 1.00 79.06 109 GLU A CA 1
ATOM 911 C C . GLU A 1 109 ? -34.058 -0.294 40.182 1.00 79.06 109 GLU A C 1
ATOM 913 O O . GLU A 1 109 ? -34.661 -1.187 40.780 1.00 79.06 109 GLU A O 1
ATOM 918 N N . ASN A 1 110 ? -33.741 0.857 40.793 1.00 80.06 110 ASN A N 1
ATOM 919 C CA . ASN A 1 110 ? -34.034 1.132 42.204 1.00 80.06 110 ASN A CA 1
ATOM 920 C C . ASN A 1 110 ? -35.561 1.150 42.479 1.00 80.06 110 ASN A C 1
ATOM 922 O O . ASN A 1 110 ? -36.270 1.949 41.857 1.00 80.06 110 ASN A O 1
ATOM 926 N N . PRO A 1 111 ? -36.078 0.327 43.417 1.00 71.00 111 PRO A N 1
ATOM 927 C CA . PRO A 1 111 ? -37.506 0.241 43.742 1.00 71.00 111 PRO A CA 1
ATOM 928 C C . PRO A 1 111 ? -38.179 1.587 44.041 1.00 71.00 111 PRO A C 1
ATOM 930 O O . PRO A 1 111 ? -39.300 1.810 43.597 1.00 71.00 111 PRO A O 1
ATOM 933 N N . GLU A 1 112 ? -37.483 2.512 44.709 1.00 71.56 112 GLU A N 1
ATOM 934 C CA . GLU A 1 112 ? -38.028 3.834 45.066 1.00 71.56 112 GLU A CA 1
ATOM 935 C C . GLU A 1 112 ? -38.241 4.750 43.847 1.00 71.56 112 GLU A C 1
ATOM 937 O O . GLU A 1 112 ? -39.088 5.641 43.869 1.00 71.56 112 GLU A O 1
ATOM 942 N N . ILE A 1 113 ? -37.487 4.527 42.764 1.00 66.06 113 ILE A N 1
ATOM 943 C CA . ILE A 1 113 ? -37.597 5.277 41.502 1.00 66.06 113 ILE A CA 1
ATOM 944 C C . ILE A 1 113 ? -38.616 4.611 40.562 1.00 66.06 113 ILE A C 1
ATOM 946 O O . ILE A 1 113 ? -39.249 5.293 39.753 1.00 66.06 113 ILE A O 1
ATOM 950 N N . GLN A 1 114 ? -38.819 3.293 40.675 1.00 59.84 114 GLN A N 1
ATOM 951 C CA . GLN A 1 114 ? -39.792 2.555 39.860 1.00 59.84 114 GLN A CA 1
ATOM 952 C C . GLN A 1 114 ? -41.251 2.938 40.147 1.00 59.84 114 GLN A C 1
ATOM 954 O O . GLN A 1 114 ? -42.071 2.831 39.234 1.00 59.84 114 GLN A O 1
ATOM 959 N N . ASP A 1 115 ? -41.557 3.416 41.357 1.00 63.09 115 ASP A N 1
ATOM 960 C CA . ASP A 1 115 ? -42.900 3.853 41.771 1.00 63.09 115 ASP A CA 1
ATOM 961 C C . ASP A 1 115 ? -43.270 5.276 41.298 1.00 63.09 115 ASP A C 1
ATOM 963 O O . ASP A 1 115 ? -44.370 5.767 41.566 1.00 63.09 115 ASP A O 1
ATOM 967 N N . LEU A 1 116 ? -42.390 5.955 40.548 1.00 61.25 116 LEU A N 1
ATOM 968 C CA . LEU A 1 116 ? -42.695 7.270 39.982 1.00 61.25 116 LEU A CA 1
ATOM 969 C C . LEU A 1 116 ? -43.691 7.166 38.802 1.00 61.25 116 LEU A C 1
ATOM 971 O O . LEU A 1 116 ? -43.491 6.365 37.883 1.00 61.25 116 LEU A O 1
ATOM 975 N N . PRO A 1 117 ? -44.709 8.052 38.727 1.00 62.00 117 PRO A N 1
ATOM 976 C CA . PRO A 1 117 ? -45.794 7.994 37.733 1.00 62.00 117 PRO A CA 1
ATOM 977 C C . PRO A 1 117 ? -45.353 8.212 36.271 1.00 62.00 117 PRO A C 1
ATOM 979 O O . PRO A 1 117 ? -46.165 8.111 35.353 1.00 62.00 117 PRO A O 1
ATOM 982 N N . VAL A 1 118 ? -44.071 8.505 36.031 1.00 63.62 118 VAL A N 1
ATOM 983 C CA . VAL A 1 118 ? -43.486 8.758 34.703 1.00 63.62 118 VAL A CA 1
ATOM 984 C C . VAL A 1 118 ? -43.195 7.454 33.944 1.00 63.62 118 VAL A C 1
ATOM 986 O O . VAL A 1 118 ? -43.088 7.462 32.717 1.00 63.62 118 VAL A O 1
ATOM 989 N N . ARG A 1 119 ? -43.120 6.303 34.630 1.00 55.81 119 ARG A N 1
ATOM 990 C CA . ARG A 1 119 ? -42.807 5.001 34.017 1.00 55.81 119 ARG A CA 1
ATOM 991 C C . ARG A 1 119 ? -44.042 4.343 33.390 1.00 55.81 119 ARG A C 1
ATOM 993 O O . ARG A 1 119 ? -44.396 3.211 33.713 1.00 55.81 119 ARG A O 1
ATOM 1000 N N . ASN A 1 120 ? -44.710 5.037 32.469 1.00 48.56 120 ASN A N 1
ATOM 1001 C CA . ASN A 1 120 ? -45.737 4.402 31.649 1.00 48.56 120 ASN A CA 1
ATOM 1002 C C . ASN A 1 120 ? -45.052 3.537 30.572 1.00 48.56 120 ASN A C 1
ATOM 1004 O O . ASN A 1 120 ? -44.209 3.999 29.803 1.00 48.56 120 ASN A O 1
ATOM 1008 N N . LYS A 1 121 ? -45.360 2.241 30.599 1.00 53.59 121 LYS A N 1
ATOM 1009 C CA . LYS A 1 121 ? -44.640 1.110 29.987 1.00 53.59 121 LYS A CA 1
ATOM 1010 C C . LYS A 1 121 ? -44.638 1.100 28.444 1.00 53.59 121 LYS A C 1
ATOM 1012 O O . LYS A 1 121 ? -45.236 0.218 27.840 1.00 53.59 121 LYS A O 1
ATOM 1017 N N . HIS A 1 122 ? -43.934 2.028 27.796 1.00 48.75 122 HIS A N 1
ATOM 1018 C CA . HIS A 1 122 ? -43.750 2.022 26.331 1.00 48.75 122 HIS A CA 1
ATOM 1019 C C . HIS A 1 122 ? -42.284 2.000 25.858 1.00 48.75 122 HIS A C 1
ATOM 1021 O O . HIS A 1 122 ? -42.016 2.157 24.671 1.00 48.75 122 HIS A O 1
ATOM 1027 N N . ALA A 1 123 ? -41.325 1.729 26.746 1.00 47.72 123 ALA A N 1
ATOM 1028 C CA . ALA A 1 123 ? -39.900 1.640 26.404 1.00 47.72 123 ALA A CA 1
ATOM 1029 C C . ALA A 1 123 ? -39.437 0.223 25.983 1.00 47.72 123 ALA A C 1
ATOM 1031 O O . ALA A 1 123 ? -38.283 -0.133 26.186 1.00 47.72 123 ALA A O 1
ATOM 1032 N N . SER A 1 124 ? -40.314 -0.605 25.403 1.00 49.97 124 SER A N 1
ATOM 1033 C CA . SER A 1 124 ? -39.940 -1.943 24.898 1.00 49.97 124 SER A CA 1
ATOM 1034 C C . SER A 1 124 ? -39.371 -1.940 23.469 1.00 49.97 124 SER A C 1
ATOM 1036 O O . SER A 1 124 ? -39.113 -3.009 22.931 1.00 49.97 124 SER A O 1
ATOM 1038 N N . TYR A 1 125 ? -39.167 -0.773 22.843 1.00 48.59 125 TYR A N 1
ATOM 1039 C CA . TYR A 1 125 ? -38.808 -0.665 21.416 1.00 48.59 125 TYR A CA 1
ATOM 1040 C C . TYR A 1 125 ? -37.392 -0.159 21.109 1.00 48.59 125 TYR A C 1
ATOM 1042 O O . TYR A 1 125 ? -37.103 0.149 19.958 1.00 48.59 125 TYR A O 1
ATOM 1050 N N . PHE A 1 126 ? -36.489 -0.094 22.087 1.00 47.78 126 PHE A N 1
ATOM 1051 C CA . PHE A 1 126 ? -35.095 0.283 21.825 1.00 47.78 126 PHE A CA 1
ATOM 1052 C C . PHE A 1 126 ? -34.124 -0.741 22.411 1.00 47.78 126 PHE A C 1
ATOM 1054 O O . PHE A 1 126 ? -33.353 -0.458 23.317 1.00 47.78 126 PHE A O 1
ATOM 1061 N N . PHE A 1 127 ? -34.184 -1.949 21.857 1.00 48.69 127 PHE A N 1
ATOM 1062 C CA . PHE A 1 127 ? -33.035 -2.844 21.771 1.00 48.69 127 PHE A CA 1
ATOM 1063 C C . PHE A 1 127 ? -32.830 -3.161 20.284 1.00 48.69 127 PHE A C 1
ATOM 1065 O O . PHE A 1 127 ? -33.488 -4.044 19.737 1.00 48.69 127 PHE A O 1
ATOM 1072 N N . PHE A 1 128 ? -31.965 -2.382 19.637 1.00 45.72 128 PHE A N 1
ATOM 1073 C CA . PHE A 1 128 ? -31.209 -2.773 18.447 1.00 45.72 128 PHE A CA 1
ATOM 1074 C C . PHE A 1 128 ? -29.731 -2.617 18.786 1.00 45.72 128 PHE A C 1
ATOM 1076 O O . PHE A 1 128 ? -29.405 -1.608 19.455 1.00 45.72 128 PHE A O 1
#